Protein AF-A0A9D4E5L3-F1 (afdb_monomer_lite)

Structure (mmCIF, N/CA/C/O backbone):
data_AF-A0A9D4E5L3-F1
#
_entry.id   AF-A0A9D4E5L3-F1
#
loop_
_atom_site.group_PDB
_atom_site.id
_atom_site.type_symbol
_atom_site.label_atom_id
_atom_site.label_alt_id
_atom_site.label_comp_id
_atom_site.label_asym_id
_atom_site.label_entity_id
_atom_site.label_seq_id
_atom_site.pdbx_PDB_ins_code
_atom_site.Cartn_x
_atom_site.Cartn_y
_atom_site.Cartn_z
_atom_site.occupancy
_atom_site.B_iso_or_equiv
_atom_site.auth_seq_id
_atom_site.auth_comp_id
_atom_site.auth_asym_id
_atom_site.auth_atom_id
_atom_site.pdbx_PDB_model_num
ATOM 1 N N . MET A 1 1 ? 8.381 -7.121 -61.273 1.00 46.41 1 MET A N 1
ATOM 2 C CA . MET A 1 1 ? 9.189 -5.889 -61.155 1.00 46.41 1 MET A CA 1
ATOM 3 C C . MET A 1 1 ? 8.191 -4.756 -61.263 1.00 46.41 1 MET A C 1
ATOM 5 O O . MET A 1 1 ? 7.508 -4.718 -62.266 1.00 46.41 1 MET A O 1
ATOM 9 N N . GLU A 1 2 ? 7.797 -4.099 -60.177 1.00 43.47 2 GLU A N 1
ATOM 10 C CA . GLU A 1 2 ? 8.306 -2.753 -59.847 1.00 43.47 2 GLU A CA 1
ATOM 11 C C . GLU A 1 2 ? 7.881 -2.323 -58.421 1.00 43.47 2 GLU A C 1
ATOM 13 O O . GLU A 1 2 ? 7.492 -1.189 -58.181 1.00 43.47 2 GLU A O 1
ATOM 18 N N . LEU A 1 3 ? 7.930 -3.219 -57.431 1.00 46.09 3 LEU A N 1
ATOM 19 C CA . LEU A 1 3 ? 7.721 -2.799 -56.032 1.00 46.09 3 LEU A CA 1
ATOM 20 C C . LEU A 1 3 ? 8.971 -2.128 -55.431 1.00 46.09 3 LEU A C 1
ATOM 22 O O . LEU A 1 3 ? 8.872 -1.382 -54.466 1.00 46.09 3 LEU A O 1
ATOM 26 N N . THR A 1 4 ? 10.147 -2.352 -56.018 1.00 52.47 4 THR A N 1
ATOM 27 C CA . THR A 1 4 ? 11.436 -1.889 -55.489 1.00 52.47 4 THR A CA 1
ATOM 28 C C . THR A 1 4 ? 11.722 -0.384 -55.629 1.00 52.47 4 THR A C 1
ATOM 30 O O . THR A 1 4 ? 12.301 0.160 -54.691 1.00 52.47 4 THR A O 1
ATOM 33 N N . PRO A 1 5 ? 11.332 0.343 -56.701 1.00 51.84 5 PRO A N 1
ATOM 34 C CA . PRO A 1 5 ? 11.660 1.768 -56.804 1.00 51.84 5 PRO A CA 1
ATOM 35 C C . PRO A 1 5 ? 10.759 2.626 -55.910 1.00 51.84 5 PRO A C 1
ATOM 37 O O . PRO A 1 5 ? 11.220 3.602 -55.326 1.00 51.84 5 PRO A O 1
ATOM 40 N N . ASN A 1 6 ? 9.482 2.245 -55.785 1.00 51.88 6 ASN A N 1
ATOM 41 C CA . ASN A 1 6 ? 8.481 3.055 -55.093 1.00 51.88 6 ASN A CA 1
ATOM 42 C C . ASN A 1 6 ? 8.626 2.972 -53.564 1.00 51.88 6 ASN A C 1
ATOM 44 O O . ASN A 1 6 ? 8.558 3.988 -52.882 1.00 51.88 6 ASN A O 1
ATOM 48 N N . ILE A 1 7 ? 8.950 1.781 -53.038 1.00 56.53 7 ILE A N 1
ATOM 49 C CA . ILE A 1 7 ? 9.311 1.602 -51.623 1.00 56.53 7 ILE A CA 1
ATOM 50 C C . ILE A 1 7 ? 10.537 2.461 -51.280 1.00 56.53 7 ILE A C 1
ATOM 52 O O . ILE A 1 7 ? 10.538 3.150 -50.270 1.00 56.53 7 ILE A O 1
ATOM 56 N N . SER A 1 8 ? 11.561 2.493 -52.137 1.00 59.84 8 SER A N 1
ATOM 57 C CA . SER A 1 8 ? 12.769 3.282 -51.868 1.00 59.84 8 SER A CA 1
ATOM 58 C C . SER A 1 8 ? 12.546 4.800 -51.943 1.00 59.84 8 SER A C 1
ATOM 60 O O . SER A 1 8 ? 13.240 5.532 -51.239 1.00 59.84 8 SER A O 1
ATOM 62 N N . LEU A 1 9 ? 11.631 5.292 -52.782 1.00 62.41 9 LEU A N 1
ATOM 63 C CA . LEU A 1 9 ? 11.409 6.733 -52.960 1.00 62.41 9 LEU A CA 1
ATOM 64 C C . LEU A 1 9 ? 10.519 7.357 -51.882 1.00 62.41 9 LEU A C 1
ATOM 66 O O . LEU A 1 9 ? 10.729 8.521 -51.564 1.00 62.41 9 LEU A O 1
ATOM 70 N N . GLU A 1 10 ? 9.570 6.615 -51.309 1.00 65.38 10 GLU A N 1
ATOM 71 C CA . GLU A 1 10 ? 8.662 7.146 -50.277 1.00 65.38 10 GLU A CA 1
ATOM 72 C C . GLU A 1 10 ? 9.044 6.701 -48.860 1.00 65.38 10 GLU A C 1
ATOM 74 O O . GLU A 1 10 ? 9.017 7.508 -47.930 1.00 65.38 10 GLU A O 1
ATOM 79 N N . LEU A 1 11 ? 9.465 5.445 -48.680 1.00 69.81 11 LEU A N 1
ATOM 80 C CA . LEU A 1 11 ? 9.743 4.898 -47.350 1.00 69.81 11 LEU A CA 1
ATOM 81 C C . LEU A 1 11 ? 11.053 5.442 -46.769 1.00 69.81 11 LEU A C 1
ATOM 83 O O . LEU A 1 11 ? 11.126 5.744 -45.583 1.00 69.81 11 LEU A O 1
ATOM 87 N N . THR A 1 12 ? 12.089 5.602 -47.595 1.00 73.19 12 THR A N 1
ATOM 88 C CA . THR A 1 12 ? 13.402 6.078 -47.125 1.00 73.19 12 THR A CA 1
ATOM 89 C C . THR A 1 12 ? 13.347 7.528 -46.627 1.00 73.19 12 THR A C 1
ATOM 91 O O . THR A 1 12 ? 13.862 7.798 -45.536 1.00 73.19 12 THR A O 1
ATOM 94 N N . PRO A 1 13 ? 12.702 8.476 -47.343 1.00 77.50 13 PRO A N 1
ATOM 95 C CA . PRO A 1 13 ? 12.500 9.826 -46.821 1.00 77.50 13 PRO A CA 1
ATOM 96 C C . PRO A 1 13 ? 11.602 9.854 -45.586 1.00 77.50 13 PRO A C 1
ATOM 98 O O . PRO A 1 13 ? 11.932 10.558 -44.642 1.00 77.50 13 PRO A O 1
ATOM 101 N N . TYR A 1 14 ? 10.528 9.057 -45.541 1.00 77.06 14 TYR A N 1
ATOM 102 C CA . TYR A 1 14 ? 9.662 8.968 -44.361 1.00 77.06 14 TYR A CA 1
ATOM 103 C C . TYR A 1 14 ? 10.430 8.501 -43.114 1.00 77.06 14 TYR A C 1
ATOM 105 O O . TYR A 1 14 ? 10.385 9.152 -42.071 1.00 77.06 14 TYR A O 1
ATOM 113 N N . ILE A 1 15 ? 11.215 7.425 -43.235 1.00 76.00 15 ILE A N 1
ATOM 114 C CA . ILE A 1 15 ? 12.049 6.925 -42.136 1.00 76.00 15 ILE A CA 1
ATOM 115 C C . ILE A 1 15 ? 13.047 8.003 -41.697 1.00 76.00 15 ILE A C 1
ATOM 117 O O . ILE A 1 15 ? 13.116 8.338 -40.521 1.00 76.00 15 ILE A O 1
ATOM 121 N N . SER A 1 16 ? 13.799 8.580 -42.634 1.00 77.62 16 SER A N 1
ATOM 122 C CA . SER A 1 16 ? 14.897 9.501 -42.304 1.00 77.62 16 SER A CA 1
ATOM 123 C C . SER A 1 16 ? 14.460 10.905 -41.873 1.00 77.62 16 SER A C 1
ATOM 125 O O . SER A 1 16 ? 15.183 11.545 -41.110 1.00 77.62 16 SER A O 1
ATOM 127 N N . MET A 1 17 ? 13.314 11.401 -42.348 1.00 81.31 17 MET A N 1
ATOM 128 C CA . MET A 1 17 ? 12.847 12.768 -42.085 1.00 81.31 17 MET A CA 1
ATOM 129 C C . MET A 1 17 ? 11.723 12.858 -41.054 1.00 81.31 17 MET A C 1
ATOM 131 O O . MET A 1 17 ? 11.576 13.920 -40.454 1.00 81.31 17 MET A O 1
ATOM 135 N N . GLU A 1 18 ? 10.955 11.791 -40.826 1.00 79.50 18 GLU A N 1
ATOM 136 C CA . GLU A 1 18 ? 9.874 11.791 -39.832 1.00 79.50 18 GLU A CA 1
ATOM 137 C C . GLU A 1 18 ? 10.157 10.825 -38.683 1.00 79.50 18 GLU A C 1
ATOM 139 O O . GLU A 1 18 ? 10.255 11.256 -37.534 1.00 79.50 18 GLU A O 1
ATOM 144 N N . LEU A 1 19 ? 10.360 9.540 -38.981 1.00 78.69 19 LEU A N 1
ATOM 145 C CA . LEU A 1 19 ? 10.452 8.498 -37.956 1.00 78.69 19 LEU A CA 1
ATOM 146 C C . LEU A 1 19 ? 11.724 8.623 -37.102 1.00 78.69 19 LEU A C 1
ATOM 148 O O . LEU A 1 19 ? 11.651 8.710 -35.878 1.00 78.69 19 LEU A O 1
ATOM 152 N N . THR A 1 20 ? 12.898 8.707 -37.735 1.00 80.94 20 THR A N 1
ATOM 153 C CA . THR A 1 20 ? 14.192 8.842 -37.048 1.00 80.94 20 THR A CA 1
ATOM 154 C C . THR A 1 20 ? 14.255 10.118 -36.192 1.00 80.94 20 THR A C 1
ATOM 156 O O . THR A 1 20 ? 14.665 10.019 -35.028 1.00 80.94 20 THR A O 1
ATOM 159 N N . PRO A 1 21 ? 13.837 11.308 -36.682 1.00 83.50 21 PRO A N 1
ATOM 160 C CA . PRO A 1 21 ? 13.780 12.505 -35.847 1.00 83.50 21 PRO A CA 1
ATOM 161 C C . PRO A 1 21 ? 12.765 12.407 -34.708 1.00 83.50 21 PRO A C 1
ATOM 163 O O . PRO A 1 21 ? 13.112 12.795 -33.597 1.00 83.50 21 PRO A O 1
ATOM 166 N N . ASN A 1 22 ? 11.561 11.865 -34.934 1.00 84.62 22 ASN A N 1
ATOM 167 C CA . ASN A 1 22 ? 10.559 11.698 -33.875 1.00 84.62 22 ASN A CA 1
ATOM 168 C C . ASN A 1 22 ? 11.092 10.807 -32.742 1.00 84.62 22 ASN A C 1
ATOM 170 O O . ASN A 1 22 ? 11.058 11.174 -31.569 1.00 84.62 22 ASN A O 1
ATOM 174 N N . ILE A 1 23 ? 11.707 9.681 -33.099 1.00 81.44 23 ILE A N 1
ATOM 175 C CA . ILE A 1 23 ? 12.293 8.762 -32.126 1.00 81.44 23 ILE A CA 1
ATOM 176 C C . ILE A 1 23 ? 13.468 9.408 -31.380 1.00 81.44 23 ILE A C 1
ATOM 178 O O . ILE A 1 23 ? 13.567 9.288 -30.157 1.00 81.44 23 ILE A O 1
ATOM 182 N N . SER A 1 24 ? 14.357 10.111 -32.087 1.00 83.50 24 SER A N 1
ATOM 183 C CA . SER A 1 24 ? 15.561 10.707 -31.486 1.00 83.50 24 SER A CA 1
ATOM 184 C C . SER A 1 24 ? 15.275 11.939 -30.631 1.00 83.50 24 SER A C 1
ATOM 186 O O . SER A 1 24 ? 15.966 12.160 -29.639 1.00 83.50 24 SER A O 1
ATOM 188 N N . LEU A 1 25 ? 14.315 12.774 -31.037 1.00 85.75 25 LEU A N 1
ATOM 189 C CA . LEU A 1 25 ? 14.070 14.090 -30.441 1.00 85.75 25 LEU A CA 1
ATOM 190 C C . LEU A 1 25 ? 12.873 14.113 -29.491 1.00 85.75 25 LEU A C 1
ATOM 192 O O . LEU A 1 25 ? 12.830 14.986 -28.630 1.00 85.75 25 LEU A O 1
ATOM 196 N N . GLU A 1 26 ? 11.934 13.172 -29.612 1.00 86.06 26 GLU A N 1
ATOM 197 C CA . GLU A 1 26 ? 10.760 13.103 -28.735 1.00 86.06 26 GLU A CA 1
ATOM 198 C C . GLU A 1 26 ? 10.776 11.839 -27.879 1.00 86.06 26 GLU A C 1
ATOM 200 O O . GLU A 1 26 ? 10.852 11.932 -26.654 1.00 86.06 26 GLU A O 1
ATOM 205 N N . LEU A 1 27 ? 10.768 10.655 -28.499 1.00 83.81 27 LEU A N 1
ATOM 206 C CA . LEU A 1 27 ? 10.556 9.406 -27.764 1.00 83.81 27 LEU A CA 1
ATOM 207 C C . LEU A 1 27 ? 11.738 9.048 -26.848 1.00 83.81 27 LEU A C 1
ATOM 209 O O . LEU A 1 27 ? 11.543 8.741 -25.672 1.00 83.81 27 LEU A O 1
ATOM 213 N N . THR A 1 28 ? 12.974 9.126 -27.354 1.00 85.31 28 THR A N 1
ATOM 214 C CA . THR A 1 28 ? 14.178 8.824 -26.556 1.00 85.31 28 THR A CA 1
ATOM 215 C C . THR A 1 28 ? 14.338 9.797 -25.383 1.00 85.31 28 THR A C 1
ATOM 217 O O . THR A 1 28 ? 14.546 9.336 -24.253 1.00 85.31 28 THR A O 1
ATOM 220 N N . PRO A 1 29 ? 14.223 11.129 -25.579 1.00 87.56 29 PRO A N 1
ATOM 221 C CA . PRO A 1 29 ? 14.293 12.074 -24.470 1.00 87.56 29 PRO A CA 1
ATOM 222 C C . PRO A 1 29 ? 13.144 11.905 -23.474 1.00 87.56 29 PRO A C 1
ATOM 224 O O . PRO A 1 29 ? 13.407 11.911 -22.278 1.00 87.56 29 PRO A O 1
ATOM 227 N N . ASN A 1 30 ? 11.906 11.673 -23.923 1.00 88.56 30 ASN A N 1
ATOM 228 C CA . ASN A 1 30 ? 10.771 11.442 -23.023 1.00 88.56 30 ASN A CA 1
ATOM 229 C C . ASN A 1 30 ? 11.001 10.216 -22.123 1.00 88.56 30 ASN A C 1
ATOM 231 O O . ASN A 1 30 ? 10.843 10.295 -20.906 1.00 88.56 30 ASN A O 1
ATOM 235 N N . ILE A 1 31 ? 11.476 9.102 -22.683 1.00 85.38 31 ILE A N 1
ATOM 236 C CA . ILE A 1 31 ? 11.757 7.899 -21.892 1.00 85.38 31 ILE A CA 1
ATOM 237 C C . ILE A 1 31 ? 12.899 8.133 -20.896 1.00 85.38 31 ILE A C 1
ATOM 239 O O . ILE A 1 31 ? 12.802 7.738 -19.732 1.00 85.38 31 ILE A O 1
ATOM 243 N N . SER A 1 32 ? 13.992 8.752 -21.344 1.00 86.50 32 SER A N 1
ATOM 244 C CA . SER A 1 32 ? 15.216 8.886 -20.542 1.00 86.50 32 SER A CA 1
ATOM 245 C C . SER A 1 32 ? 15.173 10.019 -19.515 1.00 86.50 32 SER A C 1
ATOM 247 O O . SER A 1 32 ? 15.785 9.887 -18.456 1.00 86.50 32 SER A O 1
ATOM 249 N N . LEU A 1 33 ? 14.467 11.113 -19.806 1.00 88.88 33 LEU A N 1
ATOM 250 C CA . LEU A 1 33 ? 14.431 12.316 -18.971 1.00 88.88 33 LEU A CA 1
ATOM 251 C C . LEU A 1 33 ? 13.137 12.461 -18.170 1.00 88.88 33 LEU A C 1
ATOM 253 O O . LEU A 1 33 ? 13.160 13.131 -17.141 1.00 88.88 33 LEU A O 1
ATOM 257 N N . GLU A 1 34 ? 12.038 11.840 -18.600 1.00 88.81 34 GLU A N 1
ATOM 258 C CA . GLU A 1 34 ? 10.754 11.934 -17.899 1.00 88.81 34 GLU A CA 1
ATOM 259 C C . GLU A 1 34 ? 10.339 10.586 -17.317 1.00 88.81 34 GLU A C 1
ATOM 261 O O . GLU A 1 34 ? 10.280 10.443 -16.098 1.00 88.81 34 GLU A O 1
ATOM 266 N N . LEU A 1 35 ? 10.110 9.573 -18.158 1.00 87.12 35 LEU A N 1
ATOM 267 C CA . LEU A 1 35 ? 9.488 8.323 -17.715 1.00 87.12 35 LEU A CA 1
ATOM 268 C C . LEU A 1 35 ? 10.381 7.526 -16.755 1.00 87.12 35 LEU A C 1
ATOM 270 O O . LEU A 1 35 ? 9.940 7.134 -15.675 1.00 87.12 35 LEU A O 1
ATOM 274 N N . THR A 1 36 ? 11.647 7.305 -17.121 1.00 88.00 36 THR A N 1
ATOM 275 C CA . THR A 1 36 ? 12.584 6.544 -16.279 1.00 88.00 36 THR A CA 1
ATOM 276 C C . THR A 1 36 ? 12.844 7.259 -14.949 1.00 88.00 36 THR A C 1
ATOM 278 O O . THR A 1 36 ? 12.702 6.609 -13.909 1.00 88.00 36 THR A O 1
ATOM 281 N N . PRO A 1 37 ? 13.157 8.574 -14.926 1.00 89.75 37 PRO A N 1
ATOM 282 C CA . PRO A 1 37 ? 13.328 9.308 -13.674 1.00 89.75 37 PRO A CA 1
ATOM 283 C C . PRO A 1 37 ? 12.061 9.377 -12.817 1.00 89.75 37 PRO A C 1
ATOM 285 O O . PRO A 1 37 ? 12.156 9.219 -11.604 1.00 89.75 37 PRO A O 1
ATOM 288 N N . ASN A 1 38 ? 10.876 9.564 -13.408 1.00 91.25 38 ASN A N 1
ATOM 289 C CA . ASN A 1 38 ? 9.614 9.574 -12.662 1.00 91.25 38 ASN A CA 1
ATOM 290 C C . ASN A 1 38 ? 9.374 8.226 -11.961 1.00 91.25 38 ASN A C 1
ATOM 292 O O . ASN A 1 38 ? 9.038 8.189 -10.778 1.00 91.25 38 ASN A O 1
ATOM 296 N N . ILE A 1 39 ? 9.645 7.106 -12.633 1.00 87.88 39 ILE A N 1
ATOM 297 C CA . ILE A 1 39 ? 9.516 5.782 -12.016 1.00 87.88 39 ILE A CA 1
ATOM 298 C C . ILE A 1 39 ? 10.535 5.582 -10.884 1.00 87.88 39 ILE A C 1
ATOM 300 O O . ILE A 1 39 ? 10.171 5.124 -9.794 1.00 87.88 39 ILE A O 1
ATOM 304 N N . SER A 1 40 ? 11.809 5.902 -11.126 1.00 88.44 40 SER A N 1
ATOM 305 C CA . SER A 1 40 ? 12.901 5.599 -10.193 1.00 88.44 40 SER A CA 1
ATOM 306 C C . SER A 1 40 ? 12.986 6.559 -9.007 1.00 88.44 40 SER A C 1
ATOM 308 O O . SER A 1 40 ? 13.383 6.141 -7.917 1.00 88.44 40 SER A O 1
ATOM 310 N N . HIS A 1 41 ? 12.637 7.831 -9.201 1.00 88.88 41 HIS A N 1
ATOM 311 C CA . HIS A 1 41 ? 12.829 8.893 -8.215 1.00 88.88 41 HIS A CA 1
ATOM 312 C C . HIS A 1 41 ? 11.530 9.418 -7.608 1.00 88.88 41 HIS A C 1
ATOM 314 O O . HIS A 1 41 ? 11.591 9.988 -6.521 1.00 88.88 41 HIS A O 1
ATOM 320 N N . GLU A 1 42 ? 10.376 9.196 -8.241 1.00 90.06 42 GLU A N 1
ATOM 321 C CA . GLU A 1 42 ? 9.086 9.631 -7.696 1.00 90.06 42 GLU A CA 1
ATOM 322 C C . GLU A 1 42 ? 8.219 8.439 -7.295 1.00 90.06 42 GLU A C 1
ATOM 324 O O . GLU A 1 42 ? 7.993 8.233 -6.105 1.00 90.06 42 GLU A O 1
ATOM 329 N N . LEU A 1 43 ? 7.785 7.604 -8.243 1.00 88.50 43 LEU A N 1
ATOM 330 C CA . LEU A 1 43 ? 6.812 6.539 -7.970 1.00 88.50 43 LEU A CA 1
ATOM 331 C C . LEU A 1 43 ? 7.354 5.479 -7.004 1.00 88.50 43 LEU A C 1
ATOM 333 O O . LEU A 1 43 ? 6.722 5.180 -5.990 1.00 88.50 43 LEU A O 1
ATOM 337 N N . THR A 1 44 ? 8.535 4.918 -7.282 1.00 88.88 44 THR A N 1
ATOM 338 C CA . THR A 1 44 ? 9.107 3.856 -6.435 1.00 88.88 44 THR A CA 1
ATOM 339 C C . THR A 1 44 ? 9.421 4.356 -5.016 1.00 88.88 44 THR A C 1
ATOM 341 O O . THR A 1 44 ? 9.052 3.680 -4.044 1.00 88.88 44 THR A O 1
ATOM 344 N N . PRO A 1 45 ? 10.058 5.532 -4.833 1.00 90.19 45 PRO A N 1
ATOM 345 C CA . PRO A 1 45 ? 10.275 6.087 -3.500 1.00 90.19 45 PRO A CA 1
ATOM 346 C C . PRO A 1 45 ? 8.978 6.472 -2.787 1.00 90.19 45 PRO A C 1
ATOM 348 O O . PRO A 1 45 ? 8.834 6.118 -1.622 1.00 90.19 45 PRO A O 1
ATOM 351 N N . ASN A 1 46 ? 8.009 7.102 -3.459 1.00 91.06 46 ASN A N 1
ATOM 352 C CA . ASN A 1 46 ? 6.726 7.463 -2.847 1.00 91.06 46 ASN A CA 1
ATOM 353 C C . ASN A 1 46 ? 6.000 6.224 -2.299 1.00 91.06 46 ASN A C 1
ATOM 355 O O . ASN A 1 46 ? 5.544 6.221 -1.159 1.00 91.06 46 ASN A O 1
ATOM 359 N N . ILE A 1 47 ? 5.979 5.120 -3.045 1.00 87.12 47 ILE A N 1
ATOM 360 C CA . ILE A 1 47 ? 5.341 3.886 -2.573 1.00 87.12 47 ILE A CA 1
ATOM 361 C C . ILE A 1 47 ? 6.097 3.277 -1.384 1.00 87.12 47 ILE A C 1
ATOM 363 O O . ILE A 1 47 ? 5.488 2.915 -0.372 1.00 87.12 47 ILE A O 1
ATOM 367 N N . SER A 1 48 ? 7.420 3.136 -1.506 1.00 88.50 48 SER A N 1
ATOM 368 C CA . SER A 1 48 ? 8.228 2.386 -0.534 1.00 88.50 48 SER A CA 1
ATOM 369 C C . SER A 1 48 ? 8.585 3.172 0.728 1.00 88.50 48 SER A C 1
ATOM 371 O O . SER A 1 48 ? 8.731 2.565 1.788 1.00 88.50 48 SER A O 1
ATOM 373 N N . GLN A 1 49 ? 8.726 4.494 0.630 1.00 90.25 49 GLN A N 1
ATOM 374 C CA . GLN A 1 49 ? 9.188 5.366 1.714 1.00 90.25 49 GLN A CA 1
ATOM 375 C C . GLN A 1 49 ? 8.087 6.255 2.293 1.00 90.25 49 GLN A C 1
ATOM 377 O O . GLN A 1 49 ? 8.228 6.698 3.429 1.00 90.25 49 GLN A O 1
ATOM 382 N N . GLU A 1 50 ? 6.996 6.502 1.564 1.00 91.00 50 GLU A N 1
ATOM 383 C CA . GLU A 1 50 ? 5.906 7.353 2.055 1.00 91.00 50 GLU A CA 1
ATOM 384 C C . GLU A 1 50 ? 4.635 6.537 2.287 1.00 91.00 50 GLU A C 1
ATOM 386 O O . GLU A 1 50 ? 4.228 6.354 3.431 1.00 91.00 50 GLU A O 1
ATOM 391 N N . LEU A 1 51 ? 4.036 5.974 1.236 1.00 87.94 51 LEU A N 1
ATOM 392 C CA . LEU A 1 51 ? 2.716 5.350 1.322 1.00 87.94 51 LEU A CA 1
ATOM 393 C C . LEU A 1 51 ? 2.711 4.089 2.197 1.00 87.94 51 LEU A C 1
ATOM 395 O O . LEU A 1 51 ? 1.865 3.949 3.082 1.00 87.94 51 LEU A O 1
ATOM 399 N N . THR A 1 52 ? 3.664 3.175 1.985 1.00 89.00 52 THR A N 1
ATOM 400 C CA . THR A 1 52 ? 3.741 1.932 2.772 1.00 89.00 52 THR A CA 1
ATOM 401 C C . THR A 1 52 ? 4.047 2.213 4.252 1.00 89.00 52 THR A C 1
ATOM 403 O O . THR A 1 52 ? 3.333 1.684 5.116 1.00 89.00 52 THR A O 1
ATOM 406 N N . PRO A 1 53 ? 5.041 3.060 4.598 1.00 91.00 53 PRO A N 1
ATOM 407 C CA . PRO A 1 53 ? 5.273 3.454 5.986 1.00 91.00 53 PRO A CA 1
ATOM 408 C C . PRO A 1 53 ? 4.098 4.208 6.608 1.00 91.00 53 PRO A C 1
ATOM 410 O O . PRO A 1 53 ? 3.722 3.882 7.728 1.00 91.00 53 PRO A O 1
ATOM 413 N N . TYR A 1 54 ? 3.460 5.136 5.891 1.00 91.88 54 TYR A N 1
ATOM 414 C CA . TYR A 1 54 ? 2.290 5.865 6.388 1.00 91.88 54 TYR A CA 1
ATOM 415 C C . TYR A 1 54 ? 1.160 4.913 6.800 1.00 91.88 54 TYR A C 1
ATOM 417 O O . TYR A 1 54 ? 0.629 5.000 7.907 1.00 91.88 54 TYR A O 1
ATOM 425 N N . ILE A 1 55 ? 0.827 3.938 5.951 1.00 86.69 55 ILE A N 1
ATOM 426 C CA . ILE A 1 55 ? -0.238 2.972 6.251 1.00 86.69 55 ILE A CA 1
ATOM 427 C C . ILE A 1 55 ? 0.119 2.107 7.467 1.00 86.69 55 ILE A C 1
ATOM 429 O O . ILE A 1 55 ? -0.715 1.906 8.357 1.00 86.69 55 ILE A O 1
ATOM 433 N N . SER A 1 56 ? 1.344 1.579 7.501 1.00 89.06 56 SER A N 1
ATOM 434 C CA . SER A 1 56 ? 1.767 0.602 8.512 1.00 89.06 56 SER A CA 1
ATOM 435 C C . SER A 1 56 ? 2.118 1.224 9.864 1.00 89.06 56 SER A C 1
ATOM 437 O O . SER A 1 56 ? 1.833 0.611 10.891 1.00 89.06 56 SER A O 1
ATOM 439 N N . GLN A 1 57 ? 2.689 2.429 9.873 1.00 91.62 57 GLN A N 1
ATOM 440 C CA . GLN A 1 57 ? 3.261 3.062 11.063 1.00 91.62 57 GLN A CA 1
ATOM 441 C C . GLN A 1 57 ? 2.449 4.248 11.583 1.00 91.62 57 GLN A C 1
ATOM 443 O O . GLN A 1 57 ? 2.593 4.590 12.754 1.00 91.62 57 GLN A O 1
ATOM 448 N N . GLU A 1 58 ? 1.589 4.857 10.764 1.00 92.12 58 GLU A N 1
ATOM 449 C CA . GLU A 1 58 ? 0.746 5.975 11.202 1.00 92.12 58 GLU A CA 1
ATOM 450 C C . GLU A 1 58 ? -0.729 5.588 11.206 1.00 92.12 58 GLU A C 1
ATOM 452 O O . GLU A 1 58 ? -1.345 5.515 12.268 1.00 92.12 58 GLU A O 1
ATOM 457 N N . LEU A 1 59 ? -1.300 5.270 10.042 1.00 88.00 59 LEU A N 1
ATOM 458 C CA . LEU A 1 59 ? -2.744 5.093 9.902 1.00 88.00 59 LEU A CA 1
ATOM 459 C C . LEU A 1 59 ? -3.269 3.880 10.686 1.00 88.00 59 LEU A C 1
ATOM 461 O O . LEU A 1 59 ? -4.250 3.992 11.424 1.00 88.00 59 LEU A O 1
ATOM 465 N N . THR A 1 60 ? -2.618 2.721 10.558 1.00 89.25 60 THR A N 1
ATOM 466 C CA . THR A 1 60 ? -3.043 1.501 11.266 1.00 89.25 60 THR A CA 1
ATOM 467 C C . THR A 1 60 ? -2.887 1.638 12.791 1.00 89.25 60 THR A C 1
ATOM 469 O O . THR A 1 60 ? -3.845 1.329 13.516 1.00 89.25 60 THR A O 1
ATOM 472 N N . PRO A 1 61 ? -1.749 2.135 13.322 1.00 91.69 61 PRO A N 1
ATOM 473 C CA . PRO A 1 61 ? -1.611 2.412 14.751 1.00 91.69 61 PRO A CA 1
ATOM 474 C C . PRO A 1 61 ? -2.593 3.466 15.261 1.00 91.69 61 PRO A C 1
ATOM 476 O O . PRO A 1 61 ? -3.211 3.239 16.295 1.00 91.69 61 PRO A O 1
ATOM 479 N N . TYR A 1 62 ? -2.817 4.559 14.528 1.00 92.31 62 TYR A N 1
ATOM 480 C CA . TYR A 1 62 ? -3.784 5.591 14.908 1.00 92.31 62 TYR A CA 1
ATOM 481 C C . TYR A 1 62 ? -5.191 5.011 15.100 1.00 92.31 62 TYR A C 1
ATOM 483 O O . TYR A 1 62 ? -5.831 5.225 16.130 1.00 92.31 62 TYR A O 1
ATOM 491 N N . ILE A 1 63 ? -5.669 4.202 14.149 1.00 86.56 63 ILE A N 1
ATOM 492 C CA . ILE A 1 63 ? -7.003 3.592 14.239 1.00 86.56 63 ILE A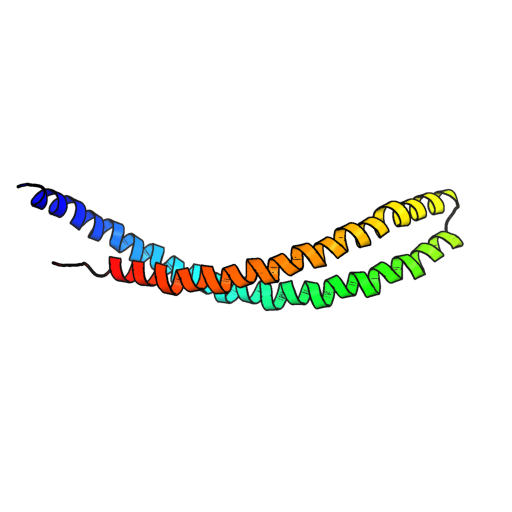 CA 1
ATOM 493 C C . ILE A 1 63 ? -7.102 2.639 15.439 1.00 86.56 63 ILE A C 1
ATOM 495 O O . ILE A 1 63 ? -8.087 2.670 16.185 1.00 86.56 63 ILE A O 1
ATOM 499 N N . SER A 1 64 ? -6.097 1.779 15.618 1.00 89.25 64 SER A N 1
ATOM 500 C CA . SER A 1 64 ? -6.132 0.703 16.616 1.00 89.25 64 SER A CA 1
ATOM 501 C C . SER A 1 64 ? -5.822 1.167 18.040 1.00 89.25 64 SER A C 1
ATOM 503 O O . SER A 1 64 ? -6.434 0.656 18.976 1.00 89.25 64 SER A O 1
ATOM 505 N N . GLN A 1 65 ? -4.924 2.139 18.205 1.00 91.69 65 GLN A N 1
ATOM 506 C CA . GLN A 1 65 ? -4.380 2.551 19.503 1.00 91.69 65 GLN A CA 1
ATOM 507 C C . GLN A 1 65 ? -4.864 3.921 19.977 1.00 91.69 65 GLN A C 1
ATOM 509 O O . GLN A 1 65 ? -4.801 4.185 21.175 1.00 91.69 65 GLN A O 1
ATOM 514 N N . GLU A 1 66 ? -5.366 4.780 19.088 1.00 91.69 66 GLU A N 1
ATOM 515 C CA . GLU A 1 66 ? -5.884 6.096 19.476 1.00 91.69 66 GLU A CA 1
ATOM 516 C C . GLU A 1 66 ? -7.391 6.184 19.262 1.00 91.69 66 GLU A C 1
ATOM 518 O O . GLU A 1 66 ? -8.146 6.295 20.227 1.00 91.69 66 GLU A O 1
ATOM 523 N N . LEU A 1 67 ? -7.854 6.067 18.016 1.00 88.06 67 LEU A N 1
ATOM 524 C CA . LEU A 1 67 ? -9.251 6.320 17.669 1.00 88.06 67 LEU A CA 1
ATOM 525 C C . LEU A 1 67 ? -10.208 5.325 18.341 1.00 88.06 67 LEU A C 1
ATOM 527 O O . LEU A 1 67 ? -11.195 5.728 18.958 1.00 88.06 67 LEU A O 1
ATOM 531 N N . THR A 1 68 ? -9.915 4.024 18.259 1.00 88.38 68 THR A N 1
ATOM 532 C CA . THR A 1 68 ? -10.773 2.989 18.862 1.00 88.38 68 THR A CA 1
ATOM 533 C C . THR A 1 68 ? -10.798 3.082 20.400 1.00 88.38 68 THR A C 1
ATOM 535 O O . THR A 1 68 ? -11.894 3.074 20.982 1.00 88.38 68 THR A O 1
ATOM 538 N N . PRO A 1 69 ? -9.651 3.223 21.100 1.00 91.00 69 PRO A N 1
ATOM 539 C CA . PRO A 1 69 ? -9.642 3.454 22.545 1.00 91.00 69 PRO A CA 1
ATOM 540 C C . PRO A 1 69 ? -10.331 4.752 22.963 1.00 91.00 69 PRO A C 1
ATOM 542 O O . PRO A 1 69 ? -11.122 4.721 23.899 1.00 91.00 69 PRO A O 1
ATOM 545 N N . TYR A 1 70 ? -10.119 5.861 22.251 1.00 90.69 70 TYR A N 1
ATOM 546 C CA . TYR A 1 70 ? -10.775 7.137 22.548 1.00 90.69 70 TYR A CA 1
ATOM 547 C C . TYR A 1 70 ? -12.304 7.015 22.513 1.00 90.69 70 TYR A C 1
ATOM 549 O O . TYR A 1 70 ? -12.996 7.417 23.451 1.00 90.69 70 TYR A O 1
ATOM 557 N N . ILE A 1 71 ? -12.848 6.381 21.468 1.00 85.19 71 ILE A N 1
ATOM 558 C CA . ILE A 1 71 ? -14.296 6.172 21.339 1.00 85.19 71 ILE A CA 1
ATOM 559 C C . ILE A 1 71 ? -14.838 5.318 22.496 1.00 85.19 71 ILE A C 1
ATOM 561 O O . ILE A 1 71 ? -15.870 5.649 23.088 1.00 85.19 71 ILE A O 1
ATOM 565 N N . SER A 1 72 ? -14.157 4.216 22.816 1.00 86.81 72 SER A N 1
ATOM 566 C CA . SER A 1 72 ? -14.642 3.231 23.792 1.00 86.81 72 SER A CA 1
ATOM 567 C C . SER A 1 72 ? -14.437 3.647 25.251 1.00 86.81 72 SER A C 1
ATOM 569 O O . SER A 1 72 ? -15.303 3.362 26.077 1.00 86.81 72 SER A O 1
ATOM 571 N N . GLN A 1 73 ? -13.332 4.323 25.569 1.00 89.06 73 GLN A N 1
ATOM 572 C CA . GLN A 1 73 ? -12.911 4.610 26.945 1.00 89.06 73 GLN A CA 1
ATOM 573 C C . GLN A 1 73 ? -13.128 6.060 27.374 1.00 89.06 73 GLN A C 1
ATOM 575 O O . GLN A 1 73 ? -13.233 6.315 28.571 1.00 89.06 73 GLN A O 1
ATOM 580 N N . GLU A 1 74 ? -13.217 7.010 26.442 1.00 87.25 74 GLU A N 1
ATOM 581 C CA . GLU A 1 74 ? -13.420 8.422 26.784 1.00 87.25 74 GLU A CA 1
ATOM 582 C C . GLU A 1 74 ? -14.782 8.920 26.321 1.00 87.25 74 GLU A C 1
ATOM 584 O O . GLU A 1 74 ? -15.619 9.309 27.140 1.00 87.25 74 GLU A O 1
ATOM 589 N N . LEU A 1 75 ? -15.042 8.857 25.014 1.00 84.31 75 LEU A N 1
ATOM 590 C CA . LEU A 1 75 ? -16.229 9.466 24.425 1.00 84.31 75 LEU A 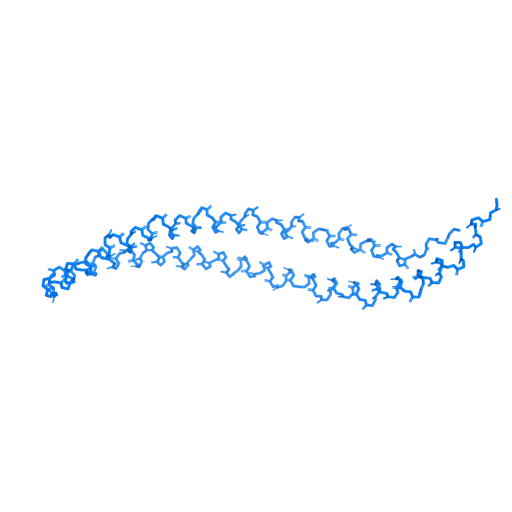CA 1
ATOM 591 C C . LEU A 1 75 ? -17.517 8.787 24.910 1.00 84.31 75 LEU A C 1
ATOM 593 O O . LEU A 1 75 ? -18.448 9.464 25.345 1.00 84.31 75 LEU A O 1
ATOM 597 N N . THR A 1 76 ? -17.564 7.451 24.895 1.00 83.69 76 THR A N 1
ATOM 598 C CA . THR A 1 76 ? -18.751 6.698 25.335 1.00 83.69 76 THR A CA 1
ATOM 599 C C . THR A 1 76 ? -19.073 6.927 26.825 1.00 83.69 76 THR A C 1
ATOM 601 O O . THR A 1 76 ? -20.231 7.236 27.141 1.00 83.69 76 THR A O 1
ATOM 604 N N . PRO A 1 77 ? -18.101 6.853 27.761 1.00 83.69 77 PRO A N 1
ATOM 605 C CA . PRO A 1 77 ? -18.348 7.193 29.164 1.00 83.69 77 PRO A CA 1
ATOM 606 C C . PRO A 1 77 ? -18.734 8.655 29.397 1.00 83.69 77 PRO A C 1
ATOM 608 O O . PRO A 1 77 ? -19.636 8.904 30.196 1.00 83.69 77 PRO A O 1
ATOM 611 N N . TYR A 1 78 ? -18.105 9.607 28.699 1.00 83.56 78 TYR A N 1
ATOM 612 C CA . TYR A 1 78 ? -18.434 11.030 28.812 1.00 83.56 78 TYR A CA 1
ATOM 613 C C . TYR A 1 78 ? -19.898 11.292 28.440 1.00 83.56 78 TYR A C 1
ATOM 615 O O . TYR A 1 78 ? -20.639 11.899 29.209 1.00 83.56 78 TYR A O 1
ATOM 623 N N . ILE A 1 79 ? -20.360 10.743 27.314 1.00 80.94 79 ILE A N 1
ATOM 624 C CA . ILE A 1 79 ? -21.755 10.879 26.867 1.00 80.94 79 ILE A CA 1
ATOM 625 C C . ILE A 1 79 ? -22.738 10.287 27.884 1.00 80.94 79 ILE A C 1
ATOM 627 O O . ILE A 1 79 ? -23.811 10.849 28.119 1.00 80.94 79 ILE A O 1
ATOM 631 N N . SER A 1 80 ? -22.368 9.157 28.489 1.00 77.94 80 SER A N 1
ATOM 632 C CA . SER A 1 80 ? -23.207 8.457 29.464 1.00 77.94 80 SER A CA 1
ATOM 633 C C . SER A 1 80 ? -23.344 9.211 30.792 1.00 77.94 80 SER A C 1
ATOM 635 O O . SER A 1 80 ? -24.329 8.998 31.496 1.00 77.94 80 SER A O 1
ATOM 637 N N . GLN A 1 81 ? -22.371 10.058 31.152 1.00 80.38 81 GLN A N 1
ATOM 638 C CA . GLN A 1 81 ? -22.304 10.708 32.469 1.00 80.38 81 GLN A CA 1
ATOM 639 C C . GLN A 1 81 ? -22.557 12.223 32.454 1.00 80.38 81 GLN A C 1
ATOM 641 O O . GLN A 1 81 ? -23.117 12.740 33.416 1.00 80.38 81 GLN A O 1
ATOM 646 N N . GLU A 1 82 ? -22.166 12.936 31.396 1.00 77.44 82 GLU A N 1
ATOM 647 C CA . GLU A 1 82 ? -22.059 14.407 31.404 1.00 77.44 82 GLU A CA 1
ATOM 648 C C . GLU A 1 82 ? -23.069 15.114 30.474 1.00 77.44 82 GLU A C 1
ATOM 650 O O . GLU A 1 82 ? -23.241 16.331 30.559 1.00 77.44 82 GLU A O 1
ATOM 655 N N . LEU A 1 83 ? -23.767 14.389 29.589 1.00 78.06 83 LEU A N 1
ATOM 656 C CA . LEU A 1 83 ? -24.698 14.972 28.610 1.00 78.06 83 LEU A CA 1
ATOM 657 C C . LEU A 1 83 ? -26.180 14.772 28.978 1.00 78.06 83 LEU A C 1
ATOM 659 O O . LEU A 1 83 ? -26.569 13.845 29.687 1.00 78.06 83 LEU A O 1
ATOM 663 N N . THR A 1 84 ? -27.037 15.679 28.485 1.00 78.06 84 THR A N 1
ATOM 664 C CA . THR A 1 84 ? -28.496 15.584 28.687 1.00 78.06 84 THR A CA 1
ATOM 665 C C . THR A 1 84 ? -29.104 14.387 27.937 1.00 78.06 84 THR A C 1
ATOM 667 O O . THR A 1 84 ? -28.636 14.062 26.845 1.00 78.06 84 THR A O 1
ATOM 670 N N . PRO A 1 85 ? -30.204 13.781 28.433 1.00 76.38 85 PRO A N 1
ATOM 671 C CA . PRO A 1 85 ? -30.669 12.466 27.974 1.00 76.38 85 PRO A CA 1
ATOM 672 C C . PRO A 1 85 ? -30.917 12.325 26.464 1.00 76.38 85 PRO A C 1
ATOM 674 O O . PRO A 1 85 ? -30.572 11.299 25.883 1.00 76.38 85 PRO A O 1
ATOM 677 N N . ASN A 1 86 ? -31.495 13.343 25.814 1.00 75.19 86 ASN A N 1
ATOM 678 C CA . ASN A 1 86 ? -31.796 13.281 24.377 1.00 75.19 86 ASN A CA 1
ATOM 679 C C . ASN A 1 86 ? -30.527 13.333 23.515 1.00 75.19 86 ASN A C 1
ATOM 681 O O . ASN A 1 86 ? -30.394 12.550 22.580 1.00 75.19 86 ASN A O 1
ATOM 685 N N . ILE A 1 87 ? -29.590 14.224 23.856 1.00 75.31 87 ILE A N 1
ATOM 686 C CA . ILE A 1 87 ? -28.311 14.362 23.144 1.00 75.31 87 ILE A CA 1
ATOM 687 C C . ILE A 1 87 ? -27.469 13.101 23.352 1.00 75.31 87 ILE A C 1
ATOM 689 O O . ILE A 1 87 ? -26.856 12.607 22.407 1.00 75.31 87 ILE A O 1
ATOM 693 N N . SER A 1 88 ? -27.485 12.540 24.567 1.00 81.50 88 SER A N 1
ATOM 694 C CA . SER A 1 88 ? -26.776 11.297 24.854 1.00 81.50 88 SER A CA 1
ATOM 695 C C . SER A 1 88 ? -27.271 10.136 23.997 1.00 81.50 88 SER A C 1
ATOM 697 O O . SER A 1 88 ? -26.455 9.429 23.420 1.00 81.50 88 SER A O 1
ATOM 699 N N . LEU A 1 89 ? -28.590 9.959 23.850 1.00 83.06 89 LEU A N 1
ATOM 700 C CA . LEU A 1 89 ? -29.153 8.881 23.028 1.00 83.06 89 LEU A CA 1
ATOM 701 C C . LEU A 1 89 ? -28.766 8.997 21.549 1.00 83.06 89 LEU A C 1
ATOM 703 O O . LEU A 1 89 ? -28.386 7.994 20.944 1.00 83.06 89 LEU A O 1
ATOM 707 N N . GLU A 1 90 ? -28.844 10.197 20.972 1.00 83.62 90 GLU A N 1
ATOM 708 C CA . GLU A 1 90 ? -28.519 10.422 19.560 1.00 83.62 90 GLU A CA 1
ATOM 709 C C . GLU A 1 90 ? -27.032 10.166 19.276 1.00 83.62 90 GLU A C 1
ATOM 711 O O . GLU A 1 90 ? -26.702 9.393 18.375 1.00 83.62 90 GLU A O 1
ATOM 716 N N . LEU A 1 91 ? -26.128 10.713 20.099 1.00 80.12 91 LEU A N 1
ATOM 717 C CA . LEU A 1 91 ? -24.690 10.474 19.952 1.00 80.12 91 LEU A CA 1
ATOM 718 C C . LEU A 1 91 ? -24.303 9.014 20.209 1.00 80.12 91 LEU A C 1
ATOM 720 O O . LEU A 1 91 ? -23.503 8.456 19.460 1.00 80.12 91 LEU A O 1
ATOM 724 N N . THR A 1 92 ? -24.862 8.366 21.235 1.00 85.25 92 THR A N 1
ATOM 725 C CA . THR A 1 92 ? -24.613 6.938 21.478 1.00 85.25 92 THR A CA 1
ATOM 726 C C . THR A 1 92 ? -25.094 6.090 20.302 1.00 85.25 92 THR A C 1
ATOM 728 O O . THR A 1 92 ? -24.400 5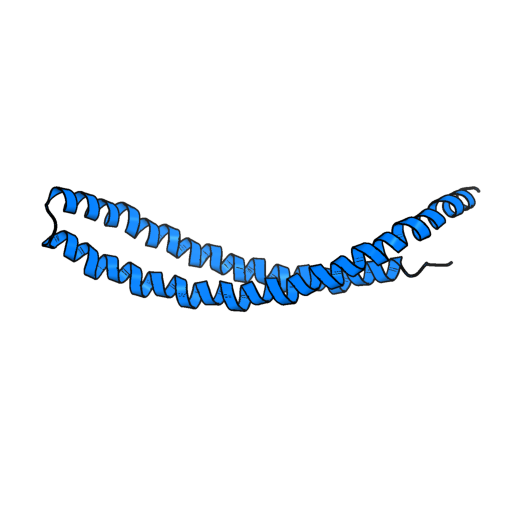.152 19.899 1.00 85.25 92 THR A O 1
ATOM 731 N N . SER A 1 93 ? -26.246 6.421 19.712 1.00 86.56 93 SER A N 1
ATOM 732 C CA . SER A 1 93 ? -26.739 5.745 18.510 1.00 86.56 93 SER A CA 1
ATOM 733 C C . SER A 1 93 ? -25.783 5.941 17.337 1.00 86.56 93 SER A C 1
ATOM 735 O O . SER A 1 93 ? -25.398 4.961 16.709 1.00 86.56 93 SER A O 1
ATOM 737 N N . TYR A 1 94 ? -25.341 7.172 17.079 1.00 86.56 94 TYR A N 1
ATOM 738 C CA . TYR A 1 94 ? -24.391 7.465 16.005 1.00 86.56 94 TYR A CA 1
ATOM 739 C C . TYR A 1 94 ? -23.074 6.691 16.167 1.00 86.56 94 TYR A C 1
ATOM 741 O O . TYR A 1 94 ? -22.608 6.039 15.234 1.00 86.56 94 TYR A O 1
ATOM 749 N N . ILE A 1 95 ? -22.495 6.680 17.370 1.00 85.19 95 ILE A N 1
ATOM 750 C CA . ILE A 1 95 ? -21.241 5.961 17.626 1.00 85.19 95 ILE A CA 1
ATOM 751 C C . ILE A 1 95 ? -21.423 4.455 17.420 1.00 85.19 95 ILE A C 1
ATOM 753 O O . ILE A 1 95 ? -20.625 3.824 16.728 1.00 85.19 95 ILE A O 1
ATOM 757 N N . SER A 1 96 ? -22.467 3.875 18.014 1.00 87.25 96 SER A N 1
ATOM 758 C CA . SER A 1 96 ? -22.666 2.422 18.013 1.00 87.25 96 SER A CA 1
ATOM 759 C C . SER A 1 96 ? -23.150 1.862 16.676 1.00 87.25 96 SER A C 1
ATOM 761 O O . SER A 1 96 ? -22.811 0.723 16.354 1.00 87.25 96 SER A O 1
ATOM 763 N N . GLN A 1 97 ? -23.922 2.634 15.907 1.00 90.31 97 GLN A N 1
ATOM 764 C CA . GLN A 1 97 ? -24.554 2.169 14.670 1.00 90.31 97 GLN A CA 1
ATOM 765 C C . GLN A 1 97 ? -23.871 2.670 13.401 1.00 90.31 97 GLN A C 1
ATOM 767 O O . GLN A 1 97 ? -23.978 2.003 12.375 1.00 90.31 97 GLN A O 1
ATOM 772 N N . GLU A 1 98 ? -23.149 3.790 13.456 1.00 88.81 98 GLU A N 1
ATOM 773 C CA . GLU A 1 98 ? -22.449 4.328 12.287 1.00 88.81 98 GLU A CA 1
ATOM 774 C C . GLU A 1 98 ? -20.937 4.288 12.470 1.00 88.81 98 GLU A C 1
ATOM 776 O O . GLU A 1 98 ? -20.259 3.544 11.764 1.00 88.81 98 GLU A O 1
ATOM 781 N N . LEU A 1 99 ? -20.389 5.014 13.450 1.00 85.56 99 LEU A N 1
ATOM 782 C CA . LEU A 1 99 ? -18.940 5.220 13.532 1.00 85.56 99 LEU A CA 1
ATOM 783 C C . LEU A 1 99 ? -18.160 3.932 13.842 1.00 85.56 99 LEU A C 1
ATOM 785 O O . LEU A 1 99 ? -17.205 3.603 13.140 1.00 85.56 99 LEU A O 1
ATOM 789 N N . SER A 1 100 ? -18.541 3.181 14.880 1.00 87.50 100 SER A N 1
ATOM 790 C CA . SER A 1 100 ? -17.858 1.926 15.228 1.00 87.50 100 SER A CA 1
ATOM 791 C C . SER A 1 100 ? -18.007 0.851 14.138 1.00 87.50 100 SER A C 1
ATOM 793 O O . SER A 1 100 ? -17.000 0.217 13.796 1.00 87.50 100 SER A O 1
ATOM 795 N N . PRO A 1 101 ? -19.198 0.635 13.540 1.00 90.56 101 PRO A N 1
ATOM 796 C CA . PRO A 1 101 ? -19.335 -0.244 12.383 1.00 90.56 101 PRO A CA 1
ATOM 797 C C . PRO A 1 101 ? -18.509 0.205 11.178 1.00 90.56 101 PRO A C 1
ATOM 799 O O . PRO A 1 101 ? -17.832 -0.638 10.600 1.00 90.56 101 PRO A O 1
ATOM 802 N N . TYR A 1 102 ? -18.490 1.497 10.846 1.00 90.38 102 TYR A N 1
ATOM 803 C CA . TYR A 1 102 ? -17.682 2.037 9.750 1.00 90.38 102 TYR A CA 1
ATOM 804 C C . TYR A 1 102 ? -16.194 1.729 9.944 1.00 90.38 102 TYR A C 1
ATOM 806 O O . TYR A 1 102 ? -15.553 1.155 9.065 1.00 90.38 102 TYR A O 1
ATOM 814 N N . ILE A 1 103 ? -15.646 2.016 11.129 1.00 85.56 103 ILE A N 1
ATOM 815 C CA . ILE A 1 103 ? -14.233 1.737 11.422 1.00 85.56 103 ILE A CA 1
ATOM 816 C C . ILE A 1 103 ? -13.944 0.234 11.295 1.00 85.56 103 ILE A C 1
ATOM 818 O O . ILE A 1 103 ? -13.019 -0.165 10.591 1.00 85.56 103 ILE A O 1
ATOM 822 N N . SER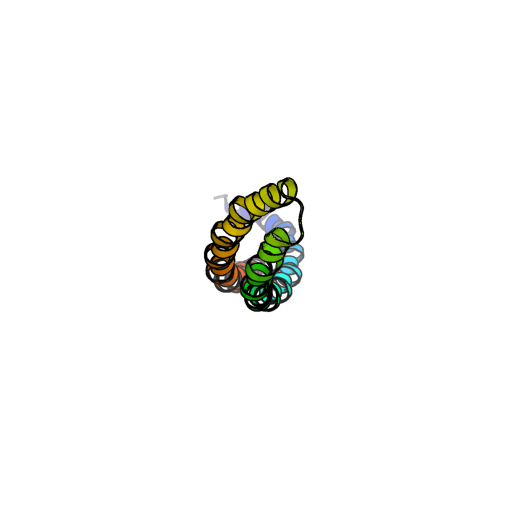 A 1 104 ? -14.749 -0.606 11.950 1.00 88.50 104 SER A N 1
ATOM 823 C CA . SER A 1 104 ? -14.467 -2.043 12.070 1.00 88.50 104 SER A CA 1
ATOM 824 C C . SER A 1 104 ? -14.784 -2.869 10.822 1.00 88.50 104 SER A C 1
ATOM 826 O O . SER A 1 104 ? -14.136 -3.892 10.601 1.00 88.50 104 SER A O 1
ATOM 828 N N . LYS A 1 105 ? -15.778 -2.469 10.023 1.00 91.06 105 LYS A N 1
ATOM 829 C CA . LYS A 1 105 ? -16.278 -3.247 8.877 1.00 91.06 105 LYS A CA 1
ATOM 830 C C . LYS A 1 105 ? -15.932 -2.650 7.523 1.00 91.06 105 LYS A C 1
ATOM 832 O O . LYS A 1 105 ? -15.951 -3.393 6.548 1.00 91.06 105 LYS A O 1
ATOM 837 N N . GLU A 1 106 ? -15.615 -1.362 7.455 1.00 91.75 106 GLU A N 1
ATOM 838 C CA . GLU A 1 106 ? -15.266 -0.703 6.196 1.00 91.75 106 GLU A CA 1
ATOM 839 C C . GLU A 1 106 ? -13.809 -0.256 6.217 1.00 91.75 106 GLU A C 1
ATOM 841 O O . GLU A 1 106 ? -12.995 -0.806 5.481 1.00 91.75 106 GLU A O 1
ATOM 846 N N . LEU A 1 107 ? -13.440 0.663 7.113 1.00 86.69 107 LEU A N 1
ATOM 847 C CA . LEU A 1 107 ? -12.120 1.293 7.082 1.00 86.69 107 LEU A CA 1
ATOM 848 C C . LEU A 1 107 ? -10.977 0.305 7.365 1.00 86.69 107 LEU A C 1
ATOM 850 O O . LEU A 1 107 ? -10.017 0.237 6.598 1.00 86.69 107 LEU A O 1
ATOM 854 N N . THR A 1 108 ? -11.058 -0.477 8.446 1.00 88.38 108 THR A N 1
ATOM 855 C CA . THR A 1 108 ? -10.014 -1.463 8.775 1.00 88.38 108 THR A CA 1
ATOM 856 C C . THR A 1 108 ? -9.903 -2.567 7.710 1.00 88.38 108 THR A C 1
ATOM 858 O O . THR A 1 108 ? -8.778 -2.854 7.281 1.00 88.38 108 THR A O 1
ATOM 861 N N . PRO A 1 109 ? -11.005 -3.179 7.226 1.00 91.12 109 PRO A N 1
ATOM 862 C CA . PRO A 1 109 ? -10.939 -4.131 6.117 1.00 91.12 109 PRO A CA 1
ATOM 863 C C . PRO A 1 109 ? -10.399 -3.528 4.821 1.00 91.12 109 PRO A C 1
ATOM 865 O O . PRO A 1 109 ? -9.539 -4.147 4.207 1.00 91.12 109 PRO A O 1
ATOM 868 N N . TYR A 1 110 ? -10.810 -2.316 4.444 1.00 91.69 110 TYR A N 1
ATOM 869 C CA . TYR A 1 110 ? -10.295 -1.632 3.256 1.00 91.69 110 TYR A CA 1
ATOM 870 C C . TYR A 1 110 ? -8.771 -1.477 3.312 1.00 91.69 110 TYR A C 1
ATOM 872 O O . TYR A 1 110 ? -8.062 -1.857 2.383 1.00 91.69 110 TYR A O 1
ATOM 880 N N . ILE A 1 111 ? -8.235 -1.000 4.440 1.00 85.94 111 ILE A N 1
ATOM 881 C CA . ILE A 1 111 ? -6.785 -0.833 4.606 1.00 85.94 111 ILE A CA 1
ATOM 882 C C . ILE A 1 111 ? -6.056 -2.182 4.519 1.00 85.94 111 ILE A C 1
ATOM 884 O O . ILE A 1 111 ? -5.042 -2.297 3.826 1.00 85.94 111 ILE A O 1
ATOM 888 N N . SER A 1 112 ? -6.554 -3.197 5.228 1.00 88.69 112 SER A N 1
ATOM 889 C CA . SER A 1 112 ? -5.853 -4.480 5.385 1.00 88.69 112 SER A CA 1
ATOM 890 C C . SER A 1 112 ? -6.007 -5.433 4.200 1.00 88.69 112 SER A C 1
ATOM 892 O O . SER A 1 112 ? -5.070 -6.174 3.914 1.00 88.69 112 SER A O 1
ATOM 894 N N . GLN A 1 113 ? -7.150 -5.409 3.513 1.00 90.94 113 GLN A N 1
ATOM 895 C CA . GLN A 1 113 ? -7.511 -6.389 2.484 1.00 90.94 113 GLN A CA 1
ATOM 896 C C . GLN A 1 113 ? -7.564 -5.816 1.071 1.00 90.94 113 GLN A C 1
ATOM 898 O O . GLN A 1 113 ? -7.485 -6.588 0.120 1.00 90.94 113 GLN A O 1
ATOM 903 N N . GLU A 1 114 ? -7.666 -4.497 0.910 1.00 91.56 114 GLU A N 1
ATOM 904 C CA . GLU A 1 114 ? -7.672 -3.868 -0.414 1.00 91.56 114 GLU A CA 1
ATOM 905 C C . GLU A 1 114 ? -6.418 -3.026 -0.617 1.00 91.56 114 GLU A C 1
ATOM 907 O O . GLU A 1 114 ? -5.574 -3.367 -1.442 1.00 91.56 114 GLU A O 1
ATOM 912 N N . LEU A 1 115 ? -6.232 -1.975 0.184 1.00 87.69 115 LEU A N 1
ATOM 913 C CA . LEU A 1 115 ? -5.174 -0.994 -0.041 1.00 87.69 115 LEU A CA 1
ATOM 914 C C . LEU A 1 115 ? -3.770 -1.589 0.136 1.00 87.69 115 LEU A C 1
ATOM 916 O O . LEU A 1 115 ? -2.913 -1.425 -0.731 1.00 87.69 115 LEU A O 1
ATOM 920 N N . THR A 1 116 ? -3.523 -2.303 1.239 1.00 88.94 116 THR A N 1
ATOM 921 C CA . THR A 1 116 ? -2.205 -2.913 1.494 1.00 88.94 116 THR A CA 1
ATOM 922 C C . THR A 1 116 ? -1.870 -4.003 0.461 1.00 88.94 116 THR A C 1
ATOM 924 O O . THR A 1 116 ? -0.759 -3.981 -0.087 1.00 88.94 116 THR A O 1
ATOM 927 N N . PRO A 1 117 ? -2.786 -4.936 0.122 1.00 91.25 117 PRO A N 1
ATOM 928 C CA . PRO A 1 117 ? -2.557 -5.900 -0.953 1.00 91.25 117 PRO A CA 1
ATOM 929 C C . PRO A 1 117 ? -2.365 -5.253 -2.324 1.00 91.25 117 PRO A C 1
ATOM 931 O O . PRO A 1 117 ? -1.423 -5.625 -3.012 1.00 91.25 117 PRO A O 1
ATOM 934 N N . TYR A 1 118 ? -3.166 -4.252 -2.693 1.00 91.88 118 TYR A N 1
ATOM 935 C CA . TYR A 1 118 ? -3.013 -3.529 -3.959 1.00 91.88 118 TYR A CA 1
ATOM 936 C C . TYR A 1 118 ? -1.607 -2.937 -4.106 1.00 91.88 118 TYR A C 1
ATOM 938 O O . TYR A 1 118 ? -0.929 -3.151 -5.109 1.00 91.88 118 TYR A O 1
ATOM 946 N N . ILE A 1 119 ? -1.108 -2.261 -3.068 1.00 87.31 119 ILE A N 1
ATOM 947 C CA . ILE A 1 119 ? 0.236 -1.670 -3.092 1.00 87.31 119 ILE A CA 1
ATOM 948 C C . ILE A 1 119 ? 1.319 -2.749 -3.219 1.00 87.31 119 ILE A C 1
ATOM 950 O O . ILE A 1 119 ? 2.247 -2.615 -4.021 1.00 87.31 119 ILE A O 1
ATOM 954 N N . SER A 1 120 ? 1.220 -3.811 -2.416 1.00 88.81 120 SER A N 1
ATOM 955 C CA . SER A 1 120 ? 2.276 -4.824 -2.292 1.00 88.81 120 SER A CA 1
ATOM 956 C C . SER A 1 120 ? 2.283 -5.867 -3.410 1.00 88.81 120 SER A C 1
ATOM 958 O O . SER A 1 120 ? 3.353 -6.370 -3.751 1.00 88.81 120 SER A O 1
ATOM 960 N N . GLN A 1 121 ? 1.124 -6.193 -3.982 1.00 89.88 121 GLN A N 1
ATOM 961 C CA . GLN A 1 121 ? 0.958 -7.285 -4.945 1.00 89.88 121 GLN A CA 1
ATOM 962 C C . GLN A 1 121 ? 0.661 -6.811 -6.367 1.00 89.88 121 GLN A C 1
ATOM 964 O O . GLN A 1 121 ? 0.969 -7.542 -7.304 1.00 89.88 121 GLN A O 1
ATOM 969 N N . GLU A 1 122 ? 0.118 -5.607 -6.549 1.00 90.38 122 GLU A N 1
ATOM 970 C CA . GLU A 1 122 ? -0.176 -5.077 -7.884 1.00 90.38 122 GLU A CA 1
ATOM 971 C C . GLU A 1 122 ? 0.758 -3.923 -8.233 1.00 90.38 122 GLU A C 1
ATOM 973 O O . GLU A 1 122 ? 1.581 -4.048 -9.139 1.00 90.38 122 GLU A O 1
ATOM 978 N N . LEU A 1 123 ? 0.701 -2.825 -7.479 1.00 88.25 123 LEU A N 1
ATOM 979 C CA . LEU A 1 123 ? 1.383 -1.586 -7.848 1.00 88.25 123 LEU A CA 1
ATOM 980 C C . LEU A 1 123 ? 2.914 -1.722 -7.812 1.00 88.25 123 LEU A C 1
ATOM 982 O O . LEU A 1 123 ? 3.592 -1.392 -8.785 1.00 88.25 123 LEU A O 1
ATOM 986 N N . THR A 1 124 ? 3.473 -2.242 -6.714 1.00 88.94 124 THR A N 1
ATOM 987 C CA . THR A 1 124 ? 4.932 -2.414 -6.586 1.00 88.94 124 THR A CA 1
ATOM 988 C C . THR A 1 124 ? 5.482 -3.435 -7.597 1.00 88.94 124 THR A C 1
ATOM 990 O O . THR A 1 124 ? 6.486 -3.138 -8.260 1.00 88.94 124 THR A O 1
ATOM 993 N N . PRO A 1 125 ? 4.860 -4.619 -7.785 1.00 89.56 125 PRO A N 1
ATOM 994 C CA . PRO A 1 125 ? 5.297 -5.566 -8.810 1.00 89.56 125 PRO A CA 1
ATOM 995 C C . PRO A 1 125 ? 5.145 -5.042 -10.239 1.00 89.56 125 PRO A C 1
ATOM 997 O O . PRO A 1 125 ? 6.071 -5.216 -11.022 1.00 89.56 125 PRO A O 1
ATOM 1000 N N . ASN A 1 126 ? 4.056 -4.351 -10.584 1.00 90.94 126 ASN A N 1
ATOM 1001 C CA . ASN A 1 126 ? 3.881 -3.771 -11.920 1.00 90.94 126 ASN A CA 1
ATOM 1002 C C . ASN A 1 126 ? 4.997 -2.764 -12.246 1.00 90.94 126 ASN A C 1
ATOM 1004 O O . ASN A 1 126 ? 5.597 -2.822 -13.317 1.00 90.94 126 ASN A O 1
ATOM 1008 N N . ILE A 1 127 ? 5.376 -1.908 -11.295 1.00 87.44 127 ILE A N 1
ATOM 1009 C CA . ILE A 1 127 ? 6.487 -0.968 -11.499 1.00 87.44 127 ILE A CA 1
ATOM 1010 C C . ILE A 1 127 ? 7.825 -1.702 -11.678 1.00 87.44 127 ILE A C 1
ATOM 1012 O O . ILE A 1 127 ? 8.593 -1.396 -12.596 1.00 87.44 127 ILE A O 1
ATOM 1016 N N . SER A 1 128 ? 8.117 -2.663 -10.801 1.00 87.12 128 SER A N 1
ATOM 1017 C CA . SER A 1 128 ? 9.436 -3.308 -10.729 1.00 87.12 128 SER A CA 1
ATOM 1018 C C . SER A 1 128 ? 9.662 -4.413 -11.764 1.00 87.12 128 SER A C 1
ATOM 1020 O O . SER A 1 128 ? 10.792 -4.588 -12.219 1.00 87.12 128 SER A O 1
ATOM 1022 N N . LEU A 1 129 ? 8.618 -5.152 -12.138 1.00 87.62 129 LEU A N 1
ATOM 1023 C CA . LEU A 1 129 ? 8.702 -6.331 -13.003 1.00 87.62 129 LEU A CA 1
ATOM 1024 C C . LEU A 1 129 ? 8.162 -6.091 -14.411 1.00 87.62 129 LEU A C 1
ATOM 1026 O O . LEU A 1 129 ? 8.516 -6.846 -15.311 1.00 87.62 129 LEU A O 1
ATOM 1030 N N . GLU A 1 130 ? 7.339 -5.063 -14.615 1.00 87.19 130 GLU A N 1
ATOM 1031 C CA . GLU A 1 130 ? 6.710 -4.805 -15.911 1.00 87.19 130 GLU A CA 1
ATOM 1032 C C . GLU A 1 130 ? 7.160 -3.466 -16.495 1.00 87.19 130 GLU A C 1
ATOM 1034 O O . GLU A 1 130 ? 7.882 -3.450 -17.488 1.00 87.19 130 GLU A O 1
ATOM 1039 N N . LEU A 1 131 ? 6.836 -2.339 -15.854 1.00 85.06 131 LEU A N 1
ATOM 1040 C CA . LEU A 1 131 ? 7.133 -1.009 -16.398 1.00 85.06 131 LEU A CA 1
ATOM 1041 C C . LEU A 1 131 ? 8.639 -0.760 -16.542 1.00 85.06 131 LEU A C 1
ATOM 1043 O O . LEU A 1 131 ? 9.105 -0.423 -17.630 1.00 85.06 131 LEU A O 1
ATOM 1047 N N . THR A 1 132 ? 9.417 -0.958 -15.472 1.00 86.56 132 THR A N 1
ATOM 1048 C CA . THR A 1 132 ? 10.869 -0.709 -15.513 1.00 86.56 132 THR A CA 1
ATOM 1049 C C . THR A 1 132 ? 11.583 -1.634 -16.513 1.00 86.56 132 THR A C 1
ATOM 1051 O O . THR A 1 132 ? 12.375 -1.135 -17.325 1.00 86.56 132 THR A O 1
ATOM 1054 N N . PRO A 1 133 ? 11.313 -2.958 -16.529 1.00 86.50 133 PRO A N 1
ATOM 1055 C CA . P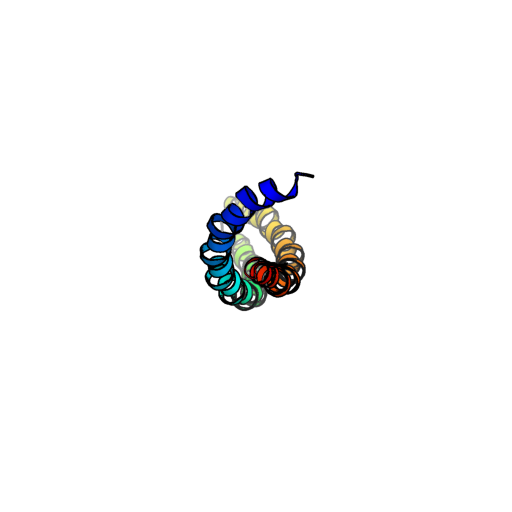RO A 1 133 ? 11.909 -3.854 -17.516 1.00 86.50 133 PRO A CA 1
ATOM 1056 C C . PRO A 1 133 ? 11.455 -3.583 -18.951 1.00 86.50 133 PRO A C 1
ATOM 1058 O O . PRO A 1 133 ? 12.318 -3.557 -19.821 1.00 86.50 133 PRO A O 1
ATOM 1061 N N . ASN A 1 134 ? 10.173 -3.307 -19.218 1.00 86.50 134 ASN A N 1
ATOM 1062 C CA . ASN A 1 134 ? 9.697 -2.996 -20.576 1.00 86.50 134 ASN A CA 1
ATOM 1063 C C . ASN A 1 134 ? 10.388 -1.753 -21.144 1.00 86.50 134 ASN A C 1
ATOM 1065 O O . ASN A 1 134 ? 10.821 -1.745 -22.297 1.00 86.50 134 ASN A O 1
ATOM 1069 N N . ILE A 1 135 ? 10.578 -0.717 -20.324 1.00 83.56 135 ILE A N 1
ATOM 1070 C CA . ILE A 1 135 ? 11.332 0.475 -20.728 1.00 83.56 135 ILE A CA 1
ATOM 1071 C C . ILE A 1 135 ? 12.785 0.122 -21.067 1.00 83.56 135 ILE A C 1
ATOM 1073 O O . ILE A 1 135 ? 13.309 0.530 -22.108 1.00 83.56 135 ILE A O 1
ATOM 1077 N N . SER A 1 136 ? 13.438 -0.648 -20.198 1.00 83.44 136 SER A N 1
ATOM 1078 C CA . SER A 1 136 ? 14.876 -0.919 -20.291 1.00 83.44 136 SER A CA 1
ATOM 1079 C C . SER A 1 136 ? 15.236 -1.954 -21.361 1.00 83.44 136 SER A C 1
ATOM 1081 O O . SER A 1 136 ? 16.284 -1.841 -21.995 1.00 83.44 136 SER A O 1
ATOM 1083 N N . LEU A 1 137 ? 14.398 -2.976 -21.543 1.00 84.25 137 LEU A N 1
ATOM 1084 C CA . LEU A 1 137 ? 14.689 -4.166 -22.346 1.00 84.25 137 LEU A CA 1
ATOM 1085 C C . LEU A 1 137 ? 13.949 -4.203 -23.682 1.00 84.25 137 LEU A C 1
ATOM 1087 O O . LEU A 1 137 ? 14.440 -4.846 -24.606 1.00 84.25 137 LEU A O 1
ATOM 1091 N N . GLU A 1 138 ? 12.808 -3.525 -23.807 1.00 81.75 138 GLU A N 1
ATOM 1092 C CA . GLU A 1 138 ? 12.031 -3.526 -25.049 1.00 81.75 138 GLU A CA 1
ATOM 1093 C C . GLU A 1 138 ? 12.070 -2.163 -25.730 1.00 81.75 138 GLU A C 1
ATOM 1095 O O . GLU A 1 138 ? 12.596 -2.043 -26.836 1.00 81.75 138 GLU A O 1
ATOM 1100 N N . LEU A 1 139 ? 11.581 -1.119 -25.058 1.00 80.06 139 LEU A N 1
ATOM 1101 C CA . LEU A 1 139 ? 11.405 0.202 -25.665 1.00 80.06 139 LEU A CA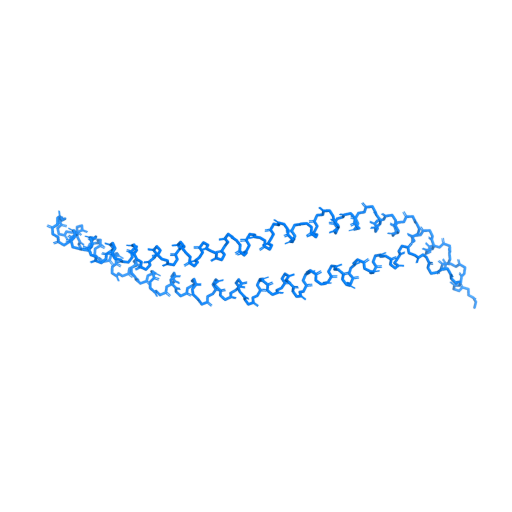 1
ATOM 1102 C C . LEU A 1 139 ? 12.744 0.859 -26.010 1.00 80.06 139 LEU A C 1
ATOM 1104 O O . LEU A 1 139 ? 12.938 1.296 -27.142 1.00 80.06 139 LEU A O 1
ATOM 1108 N N . THR A 1 140 ? 13.697 0.889 -25.073 1.00 79.88 140 THR A N 1
ATOM 1109 C CA . THR A 1 140 ? 15.011 1.510 -25.323 1.00 79.88 140 THR A CA 1
ATOM 1110 C C . THR A 1 140 ? 15.791 0.789 -26.438 1.00 79.88 140 THR A C 1
ATOM 1112 O O . THR A 1 140 ? 16.297 1.463 -27.341 1.00 79.88 140 THR A O 1
ATOM 1115 N N . PRO A 1 141 ? 15.869 -0.560 -26.466 1.00 79.19 141 PRO A N 1
ATOM 1116 C CA . PRO A 1 141 ? 16.514 -1.272 -27.570 1.00 79.19 141 PRO A CA 1
ATOM 1117 C C . PRO A 1 141 ? 15.770 -1.166 -28.906 1.00 79.19 141 PRO A C 1
ATOM 1119 O O . PRO A 1 141 ? 16.429 -1.025 -29.935 1.00 79.19 141 PRO A O 1
ATOM 1122 N N . TYR A 1 142 ? 14.430 -1.190 -28.910 1.00 77.19 142 TYR A N 1
ATOM 1123 C CA . TYR A 1 142 ? 13.618 -0.991 -30.119 1.00 77.19 142 TYR A CA 1
ATOM 1124 C C . TYR A 1 142 ? 13.960 0.340 -30.793 1.00 77.19 142 TYR A C 1
ATOM 1126 O O . TYR A 1 142 ? 14.286 0.384 -31.979 1.00 77.19 142 TYR A O 1
ATOM 1134 N N . ILE A 1 143 ? 13.984 1.411 -30.001 1.00 71.75 143 ILE A N 1
ATOM 1135 C CA . ILE A 1 143 ? 14.371 2.750 -30.441 1.00 71.75 143 ILE A CA 1
ATOM 1136 C C . ILE A 1 143 ? 15.802 2.753 -30.978 1.00 71.75 143 ILE A C 1
ATOM 1138 O O . ILE A 1 143 ? 16.046 3.239 -32.080 1.00 71.75 143 ILE A O 1
ATOM 1142 N N . SER A 1 144 ? 16.754 2.167 -30.247 1.00 71.69 144 SER A N 1
ATOM 1143 C CA . SER A 1 144 ? 18.143 2.101 -30.710 1.00 71.69 144 SER A CA 1
ATOM 1144 C C . SER A 1 144 ? 18.287 1.367 -32.047 1.00 71.69 144 SER A C 1
ATOM 1146 O O . SER A 1 144 ? 19.175 1.718 -32.823 1.00 71.69 144 SER A O 1
ATOM 1148 N N . MET A 1 145 ? 17.453 0.359 -32.312 1.00 71.44 145 MET A N 1
ATOM 1149 C CA . MET A 1 145 ? 17.485 -0.422 -33.546 1.00 71.44 145 MET A CA 1
ATOM 1150 C C . MET A 1 145 ? 16.855 0.328 -34.727 1.00 71.44 145 MET A C 1
ATOM 1152 O O . MET A 1 145 ? 17.395 0.260 -35.828 1.00 71.44 145 MET A O 1
ATOM 1156 N N . GLU A 1 146 ? 15.770 1.078 -34.516 1.00 66.38 146 GLU A N 1
ATOM 1157 C CA . GLU A 1 146 ? 15.179 1.934 -35.559 1.00 66.38 146 GLU A CA 1
ATOM 1158 C C . GLU A 1 146 ? 16.099 3.093 -35.974 1.00 66.38 146 GLU A C 1
ATOM 1160 O O . GLU A 1 146 ? 16.084 3.523 -37.128 1.00 66.38 146 GLU A O 1
ATOM 1165 N N . LEU A 1 147 ? 16.943 3.576 -35.058 1.00 60.31 147 LEU A N 1
ATOM 1166 C CA . LEU A 1 147 ? 17.925 4.629 -35.333 1.00 60.31 147 LEU A CA 1
ATOM 1167 C C . LEU A 1 147 ? 19.187 4.122 -36.053 1.00 60.31 147 LEU A C 1
ATOM 1169 O O . LEU A 1 147 ? 19.944 4.925 -36.605 1.00 60.31 147 LEU A O 1
ATOM 1173 N N . THR A 1 148 ? 19.424 2.808 -36.089 1.00 55.84 148 THR A N 1
ATOM 1174 C CA . THR A 1 148 ? 20.431 2.196 -36.965 1.00 55.84 148 THR A CA 1
ATOM 1175 C C . THR A 1 148 ? 19.778 1.799 -38.286 1.00 55.84 148 THR A C 1
ATOM 1177 O O . THR A 1 148 ? 19.027 0.824 -38.315 1.00 55.84 148 THR A O 1
ATOM 1180 N N . PRO A 1 149 ? 20.047 2.495 -39.406 1.00 52.09 149 PRO A N 1
ATOM 1181 C CA . PRO A 1 149 ? 19.473 2.099 -40.679 1.00 52.09 149 PRO A CA 1
ATOM 1182 C C . PRO A 1 149 ? 19.967 0.691 -41.013 1.00 52.09 149 PRO A C 1
ATOM 1184 O O . PRO A 1 149 ? 21.173 0.438 -41.072 1.00 52.09 149 PRO A O 1
ATOM 1187 N N . ASN A 1 150 ? 19.031 -0.231 -41.235 1.00 47.84 150 ASN A N 1
ATOM 1188 C CA . ASN A 1 150 ? 19.323 -1.526 -41.834 1.00 47.84 150 ASN A CA 1
ATOM 1189 C C . ASN A 1 150 ? 19.644 -1.267 -43.314 1.00 47.84 150 ASN A C 1
ATOM 1191 O O . ASN A 1 150 ? 18.785 -1.364 -44.187 1.00 47.84 150 ASN A O 1
ATOM 1195 N N . ILE A 1 151 ? 20.869 -0.812 -43.580 1.00 41.09 151 ILE A N 1
ATOM 1196 C CA . ILE A 1 151 ? 21.374 -0.634 -44.937 1.00 41.09 151 ILE A CA 1
ATOM 1197 C C . ILE A 1 151 ? 21.782 -2.026 -45.426 1.00 41.09 151 ILE A C 1
ATOM 1199 O O . ILE A 1 151 ? 22.891 -2.486 -45.149 1.00 41.09 151 ILE A O 1
ATOM 1203 N N . SER A 1 152 ? 20.873 -2.699 -46.132 1.00 39.34 152 SER A N 1
ATOM 1204 C CA . SER A 1 152 ? 21.211 -3.768 -47.078 1.00 39.34 152 SER A CA 1
ATOM 1205 C C . SER A 1 152 ? 20.756 -3.362 -48.469 1.00 39.34 152 SER A C 1
ATOM 1207 O O . SER A 1 152 ? 19.540 -3.089 -48.594 1.00 39.34 152 SER A O 1
#

Foldseek 3Di:
DPPPPVCCVPVVCCLVPPVLCCLVPPVVCCLPVPVLCCLPPPQLCCLPPPVLCCLPPPVVCCLPPPVVCCLVPPVLVCLVPPDDDVVSVVVVCCCVPPVVCCSPPPVVCCSPPPVNCCSPPPRNCCSVPPRNCCSVPPVVVVSVVSNDPPDD

Organism: Dreissena polymorpha (NCBI:txid45954)

Secondary structure (DSSP, 8-state):
--HHHHHHHHHHHHIIIIIHHHIIIIIHHIIIIIIHHIIIIIIHHIIIIIIHHIIIIIIHHIIIIIIHHIIIIIIHHHHHHHS-HHHHHHHHHHIIIIIHHIIIIIIHHIIIIIIHHIIIIIIHHIIIIIIHHIIIIIIHHHHHHHTS----

Radius of gyration: 29.34 Å; chains: 1; bounding box: 53×23×94 Å

Sequence (152 aa):
MELTPNISLELTPYISMELTPNISLELTPNISLELTPNISHELTPNISQELTPYISQELTPYISQELTPYISQELTPYISQELTPNISLELTSYISQELSPYISKELTPYISQELTPYISQELTPNISLELTPNISLELTPYISMELTPNIS

pLDDT: mean 82.07, std 11.73, range [39.34, 92.31]